Protein AF-A0AAF0I8H7-F1 (afdb_monomer)

Nearest PDB structures (foldseek):
  3bv8-assembly1_A  TM=5.547E-01  e=6.448E-01  Staphylococcus aureus subsp. aureus Mu50
  3cj8-assembly1_B  TM=4.754E-01  e=6.190E+00  Enterococcus faecalis
  1tlk-assembly1_A-2  TM=3.674E-01  e=3.516E+00  Meleagris gallopavo

Solvent-accessible surface area (backbone atoms only — not comparable to full-atom values): 5799 Å² total; per-residue (Å²): 135,85,88,80,84,83,88,84,89,73,96,84,75,49,77,78,47,56,53,17,30,32,30,38,20,62,42,91,76,64,71,87,81,54,86,50,53,74,46,76,42,87,49,100,74,35,31,43,36,36,20,60,53,81,78,52,74,69,53,32,63,72,32,47,46,42,83,73,50,77,32,77,84,81,51,69,67,57,54,55,52,52,53,51,50,56,54,52,55,64,73,76,108

Radius of gyration: 13.23 Å; Cα contacts (8 Å, |Δi|>4): 115; chains: 1; bounding box: 36×27×34 Å

Structure (mmCIF, N/CA/C/O backbone):
data_AF-A0AAF0I8H7-F1
#
_entry.id   AF-A0AAF0I8H7-F1
#
loop_
_atom_site.group_PDB
_atom_site.id
_atom_site.type_symbol
_atom_site.label_atom_id
_atom_site.label_alt_id
_atom_site.label_comp_id
_atom_site.label_asym_id
_atom_site.label_entity_id
_atom_site.label_seq_id
_atom_site.pdbx_PDB_ins_code
_atom_site.Cartn_x
_atom_site.Cartn_y
_atom_site.Cartn_z
_atom_site.occupancy
_atom_site.B_iso_or_equiv
_atom_site.auth_seq_id
_atom_site.auth_comp_id
_atom_site.auth_asym_id
_atom_site.auth_atom_id
_atom_site.pdbx_PDB_model_num
ATOM 1 N N . MET A 1 1 ? -8.708 -16.624 -5.391 1.00 29.45 1 MET A N 1
ATOM 2 C CA . MET A 1 1 ? -7.629 -15.623 -5.277 1.00 29.45 1 MET A CA 1
ATOM 3 C C . MET A 1 1 ? -7.350 -15.149 -6.696 1.00 29.45 1 MET A C 1
ATOM 5 O O . MET A 1 1 ? -6.935 -15.966 -7.506 1.00 29.45 1 MET A O 1
ATOM 9 N N . VAL A 1 2 ? -7.762 -13.932 -7.060 1.00 24.50 2 VAL A N 1
ATOM 10 C CA . VAL A 1 2 ? -7.657 -13.442 -8.447 1.00 24.50 2 VAL A CA 1
ATOM 11 C C . VAL A 1 2 ? -6.325 -12.711 -8.575 1.00 24.50 2 VAL A C 1
ATOM 13 O O . VAL A 1 2 ? -6.154 -11.658 -7.971 1.00 24.50 2 VAL A O 1
ATOM 16 N N . ASN A 1 3 ? -5.378 -13.290 -9.314 1.00 25.94 3 ASN A N 1
ATOM 17 C CA . ASN A 1 3 ? -4.148 -12.601 -9.700 1.00 25.94 3 ASN A CA 1
ATOM 18 C C . ASN A 1 3 ? -4.499 -11.586 -10.789 1.00 25.94 3 ASN A C 1
ATOM 20 O O . ASN A 1 3 ? -4.845 -11.970 -11.907 1.00 25.94 3 ASN A O 1
ATOM 24 N N . LEU A 1 4 ? -4.447 -10.302 -10.444 1.00 33.69 4 LEU A N 1
ATOM 25 C CA . LEU A 1 4 ? -4.676 -9.210 -11.377 1.00 33.69 4 LEU A CA 1
ATOM 26 C C . LEU A 1 4 ? -3.322 -8.736 -11.920 1.00 33.69 4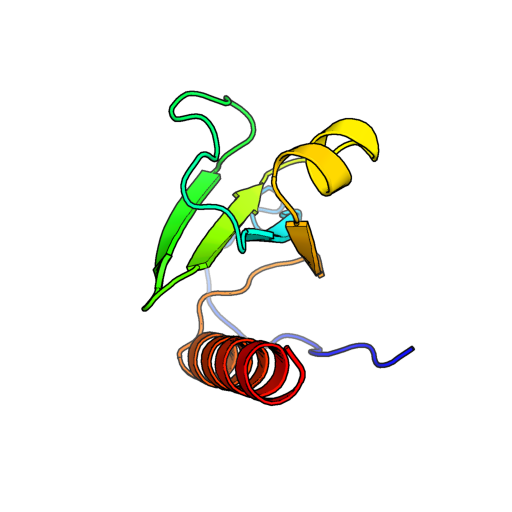 LEU A C 1
ATOM 28 O O . LEU A 1 4 ? -2.461 -8.287 -11.172 1.00 33.69 4 LEU A O 1
ATOM 32 N N . TYR A 1 5 ? -3.200 -8.834 -13.243 1.00 39.09 5 TYR A N 1
ATOM 33 C CA . TYR A 1 5 ? -2.177 -8.263 -14.123 1.00 39.09 5 TYR A CA 1
ATOM 34 C C . TYR A 1 5 ? -0.845 -9.008 -14.345 1.00 39.09 5 TYR A C 1
ATOM 36 O O . TYR A 1 5 ? 0.052 -9.046 -13.511 1.00 39.09 5 TYR A O 1
ATOM 44 N N . ASN A 1 6 ? -0.698 -9.494 -15.587 1.00 36.50 6 ASN A N 1
ATOM 45 C CA . ASN A 1 6 ? 0.559 -9.859 -16.242 1.00 36.50 6 ASN A CA 1
ATOM 46 C C . ASN A 1 6 ? 0.986 -8.679 -17.136 1.00 36.50 6 ASN A C 1
ATOM 48 O O . ASN A 1 6 ? 0.213 -8.223 -17.981 1.00 36.50 6 ASN A O 1
ATOM 52 N N . GLY A 1 7 ? 2.188 -8.152 -16.898 1.00 49.22 7 GLY A N 1
ATOM 53 C CA . GLY A 1 7 ? 2.630 -6.837 -17.364 1.00 49.22 7 GLY A CA 1
ATOM 54 C C . GLY A 1 7 ? 2.830 -6.661 -18.873 1.00 49.22 7 GLY A C 1
ATOM 55 O O . GLY A 1 7 ? 3.081 -7.615 -19.607 1.00 49.22 7 GLY A O 1
ATOM 56 N N . LYS A 1 8 ? 2.803 -5.391 -19.307 1.00 36.97 8 LYS A N 1
ATOM 57 C CA . LYS A 1 8 ? 3.403 -4.917 -20.563 1.00 36.97 8 LYS A CA 1
ATOM 58 C C . LYS A 1 8 ? 3.844 -3.436 -20.483 1.00 36.97 8 LYS A C 1
ATOM 60 O O . LYS A 1 8 ? 3.004 -2.567 -20.289 1.00 36.97 8 LYS A O 1
ATOM 65 N N . HIS A 1 9 ? 5.149 -3.239 -20.734 1.00 47.12 9 HIS A N 1
ATOM 66 C CA . HIS A 1 9 ? 5.910 -2.055 -21.203 1.00 47.12 9 HIS A CA 1
ATOM 67 C C . HIS A 1 9 ? 6.073 -0.805 -20.301 1.00 47.12 9 HIS A C 1
ATOM 69 O O . HIS A 1 9 ? 5.094 -0.166 -19.946 1.00 47.12 9 HIS A O 1
ATOM 75 N N . ASP A 1 10 ? 7.323 -0.395 -20.006 1.00 42.94 10 ASP A N 1
ATOM 76 C CA . ASP A 1 10 ? 8.111 0.531 -20.848 1.00 42.94 10 ASP A CA 1
ATOM 77 C C . ASP A 1 10 ? 9.626 0.510 -20.517 1.00 42.94 10 ASP A C 1
ATOM 79 O O . ASP A 1 10 ? 10.050 0.058 -19.453 1.00 42.94 10 ASP A O 1
ATOM 83 N N . LYS A 1 11 ? 10.463 0.917 -21.480 1.00 42.50 11 LYS A N 1
ATOM 84 C CA . LYS A 1 11 ? 11.937 0.842 -21.430 1.00 42.50 11 LYS A CA 1
ATOM 85 C C . LYS A 1 11 ? 12.512 1.705 -20.293 1.00 42.50 11 LYS A C 1
ATOM 87 O O . LYS A 1 11 ? 12.325 2.915 -20.302 1.00 42.50 11 LYS A O 1
ATOM 92 N N . GLY A 1 12 ? 13.282 1.095 -19.383 1.00 45.88 12 GLY A N 1
ATOM 93 C CA . GLY A 1 12 ? 14.083 1.808 -18.371 1.00 45.88 12 GLY A CA 1
ATOM 94 C C . GLY A 1 12 ? 13.747 1.527 -16.902 1.00 45.88 12 GLY A C 1
ATOM 95 O O . GLY A 1 12 ? 14.285 2.203 -16.035 1.00 45.88 12 GLY A O 1
ATOM 96 N N . ILE A 1 13 ? 12.896 0.542 -16.609 1.00 51.28 13 ILE A N 1
ATOM 97 C CA . ILE A 1 13 ? 12.538 0.163 -15.234 1.00 51.28 13 ILE A CA 1
ATOM 98 C C . ILE A 1 13 ? 13.696 -0.602 -14.584 1.00 51.28 13 ILE A C 1
ATOM 100 O O . ILE A 1 13 ? 14.169 -1.615 -15.105 1.00 51.28 13 ILE A O 1
ATOM 104 N 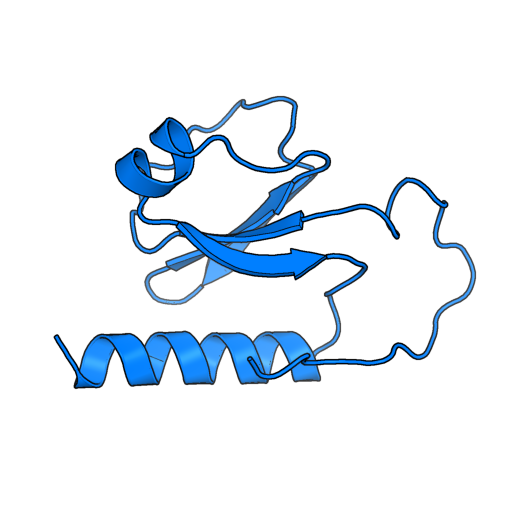N . THR A 1 14 ? 14.147 -0.136 -13.424 1.00 53.69 14 THR A N 1
ATOM 105 C CA . THR A 1 14 ? 15.142 -0.856 -12.623 1.00 53.69 14 THR A CA 1
ATOM 106 C C . THR A 1 14 ? 14.485 -2.059 -11.933 1.00 53.69 14 THR A C 1
ATOM 108 O O . THR A 1 14 ? 13.321 -2.003 -11.541 1.00 53.69 14 THR A O 1
ATOM 111 N N . ALA A 1 15 ? 15.218 -3.154 -11.693 1.00 55.75 15 ALA A N 1
ATOM 112 C CA . ALA A 1 15 ? 14.702 -4.304 -10.922 1.00 55.75 15 ALA A CA 1
ATOM 113 C C . ALA A 1 15 ? 14.124 -3.898 -9.542 1.00 55.75 15 ALA A C 1
ATOM 115 O O . ALA A 1 15 ? 13.244 -4.556 -8.990 1.00 55.75 15 A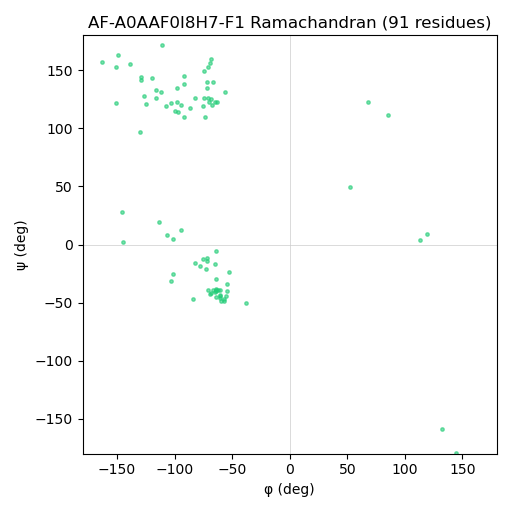LA A O 1
ATOM 116 N N . LYS A 1 16 ? 14.586 -2.753 -9.024 1.00 52.53 16 LYS A N 1
ATOM 117 C CA . LYS A 1 16 ? 14.165 -2.100 -7.782 1.00 52.53 16 LYS A CA 1
ATOM 118 C C . LYS A 1 16 ? 12.768 -1.456 -7.833 1.00 52.53 16 LYS A C 1
ATOM 120 O O . LYS A 1 16 ? 12.269 -1.038 -6.791 1.00 52.53 16 LYS A O 1
ATOM 125 N N . GLU A 1 17 ? 12.191 -1.280 -9.016 1.00 56.31 17 GLU A N 1
ATOM 126 C CA . GLU A 1 17 ? 10.835 -0.754 -9.251 1.00 56.31 17 GLU A CA 1
ATOM 127 C C . GLU A 1 17 ? 9.867 -1.883 -9.610 1.00 56.31 17 GLU A C 1
ATOM 129 O O . GLU A 1 17 ? 8.718 -1.871 -9.185 1.00 56.31 17 GLU A O 1
ATOM 134 N N . ALA A 1 18 ? 10.363 -2.934 -10.272 1.00 60.59 18 ALA A N 1
ATOM 135 C CA . ALA A 1 18 ? 9.628 -4.184 -10.480 1.00 60.59 18 ALA A CA 1
ATOM 136 C C . ALA A 1 18 ? 9.313 -4.949 -9.1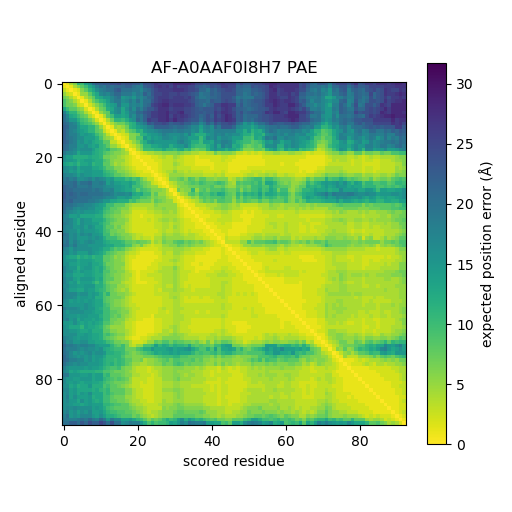80 1.00 60.59 18 ALA A C 1
ATOM 138 O O . ALA A 1 18 ? 8.607 -5.951 -9.229 1.00 60.59 18 ALA A O 1
ATOM 139 N N . SER A 1 19 ? 9.830 -4.469 -8.043 1.00 70.81 19 SER A N 1
ATOM 140 C CA . SER A 1 19 ? 9.767 -5.137 -6.746 1.00 70.81 19 SER A CA 1
ATOM 141 C C . SER A 1 19 ? 8.922 -4.411 -5.691 1.00 70.81 19 SER A C 1
ATOM 143 O O . SER A 1 19 ? 9.113 -4.627 -4.494 1.00 70.81 19 SER A O 1
ATOM 145 N N . ASN A 1 20 ? 8.035 -3.505 -6.107 1.00 85.00 20 ASN A N 1
ATOM 146 C CA . ASN A 1 20 ? 7.269 -2.682 -5.175 1.00 85.00 20 ASN A CA 1
ATOM 147 C C . ASN A 1 20 ? 5.923 -3.322 -4.810 1.00 85.00 20 ASN A C 1
ATOM 149 O O . ASN A 1 20 ? 5.263 -3.951 -5.633 1.00 85.00 20 ASN A O 1
ATOM 153 N N . HIS A 1 21 ? 5.505 -3.115 -3.569 1.00 90.06 21 HIS A N 1
ATOM 154 C CA . HIS A 1 21 ? 4.220 -3.526 -3.027 1.00 90.06 21 HIS A CA 1
ATOM 155 C C . HIS A 1 21 ? 3.259 -2.345 -3.058 1.00 90.06 21 HIS A C 1
ATOM 157 O O . HIS A 1 21 ? 3.615 -1.233 -2.659 1.00 90.06 21 HIS A O 1
ATOM 163 N N . TRP A 1 22 ? 2.035 -2.595 -3.503 1.00 89.81 22 TRP A N 1
ATOM 164 C CA . TRP A 1 22 ? 1.016 -1.567 -3.632 1.00 89.81 22 TRP A CA 1
ATOM 165 C C . TRP A 1 22 ? -0.101 -1.786 -2.634 1.00 89.81 22 TRP A C 1
ATOM 167 O O . TRP A 1 22 ? -0.658 -2.879 -2.521 1.00 89.81 22 TRP A O 1
ATOM 177 N N . TYR A 1 23 ? -0.446 -0.712 -1.937 1.00 90.44 23 TYR A N 1
ATOM 178 C CA . TYR A 1 23 ? -1.494 -0.705 -0.933 1.00 90.44 23 TYR A CA 1
ATOM 179 C C . TYR A 1 23 ? -2.467 0.432 -1.186 1.00 90.44 23 TYR A C 1
ATOM 181 O O . TYR A 1 23 ? -2.086 1.535 -1.578 1.00 90.44 23 TYR A O 1
ATOM 189 N N . LEU A 1 24 ? -3.735 0.171 -0.899 1.00 90.44 24 LEU A N 1
ATOM 190 C CA . LEU A 1 24 ? -4.740 1.202 -0.728 1.00 90.44 24 LEU A CA 1
ATOM 191 C C . LEU A 1 24 ? -4.940 1.443 0.770 1.00 90.44 24 LEU A C 1
ATOM 193 O O . LEU A 1 24 ? -5.416 0.563 1.481 1.00 90.44 24 LEU A O 1
ATOM 197 N N . SER A 1 25 ? -4.594 2.636 1.240 1.00 89.62 25 SER A N 1
ATOM 198 C CA . SER A 1 25 ? -4.915 3.107 2.587 1.00 89.62 25 SER A CA 1
ATOM 199 C C . SER A 1 25 ? -6.297 3.734 2.583 1.00 89.62 25 SER A C 1
ATOM 201 O O . SER A 1 25 ? -6.517 4.744 1.906 1.00 89.62 25 SER A O 1
ATOM 203 N N . LEU A 1 26 ? -7.220 3.150 3.344 1.00 83.44 26 LEU A N 1
ATOM 204 C CA . LEU A 1 26 ? -8.537 3.745 3.583 1.00 83.44 26 LEU A CA 1
ATOM 205 C C . LEU A 1 26 ? -8.505 4.799 4.694 1.00 83.44 26 LEU A C 1
ATOM 207 O O . LEU A 1 26 ? -9.420 5.612 4.795 1.00 83.44 26 LEU A O 1
ATOM 211 N N . ASP A 1 27 ? -7.441 4.807 5.497 1.00 78.25 27 ASP A N 1
ATOM 212 C CA . ASP A 1 27 ? -7.193 5.840 6.489 1.00 78.25 27 ASP A CA 1
ATOM 213 C C . ASP A 1 27 ? -6.327 6.971 5.898 1.00 78.25 27 ASP A C 1
ATOM 215 O O . ASP A 1 27 ? -5.354 6.744 5.169 1.00 78.25 27 ASP A O 1
ATOM 219 N N . SER A 1 28 ? -6.687 8.212 6.223 1.00 66.56 28 SER A N 1
ATOM 220 C CA . SER A 1 28 ? -5.958 9.436 5.872 1.00 66.56 28 SER A CA 1
ATOM 221 C C . SER A 1 28 ? -4.647 9.631 6.650 1.00 66.56 28 SER A C 1
ATOM 223 O O . SER A 1 28 ? -3.846 10.497 6.291 1.00 66.56 28 SER A O 1
ATOM 225 N N . THR A 1 29 ? -4.410 8.837 7.698 1.00 68.25 29 THR A N 1
ATOM 226 C CA . THR A 1 29 ? -3.345 9.056 8.691 1.00 68.25 29 THR A CA 1
ATOM 227 C C . THR A 1 29 ? -2.031 8.320 8.419 1.00 68.25 29 THR A C 1
ATOM 229 O O . THR A 1 29 ? -1.151 8.303 9.281 1.00 68.25 29 THR A O 1
ATOM 232 N N . TYR A 1 30 ? -1.843 7.750 7.224 1.00 70.31 30 TYR A N 1
ATOM 233 C CA . TYR A 1 30 ? -0.578 7.092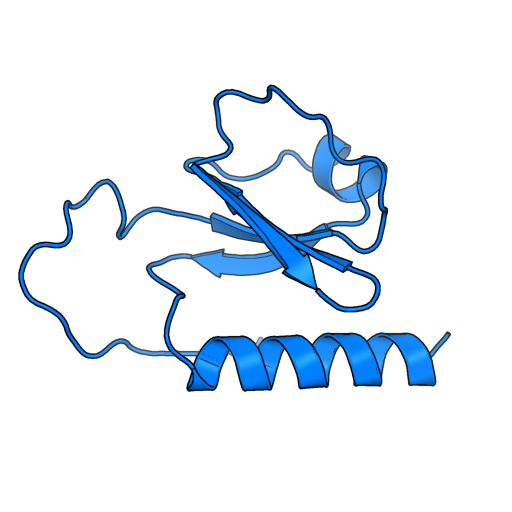 6.890 1.00 70.31 30 TYR A CA 1
ATOM 234 C C . TYR A 1 30 ? 0.622 8.050 7.068 1.00 70.31 30 TYR A C 1
ATOM 236 O O . TYR A 1 30 ? 0.549 9.191 6.590 1.00 70.31 30 TYR A O 1
ATOM 244 N N . PRO A 1 31 ? 1.703 7.638 7.762 1.00 62.22 31 PRO A N 1
ATOM 245 C CA . PRO A 1 31 ? 2.751 8.541 8.202 1.00 62.22 31 PRO A CA 1
ATOM 246 C C . PRO A 1 31 ? 3.552 9.080 7.023 1.00 62.22 31 PRO A C 1
ATOM 248 O O . PRO A 1 31 ? 4.162 8.343 6.249 1.00 62.22 31 PRO A O 1
ATOM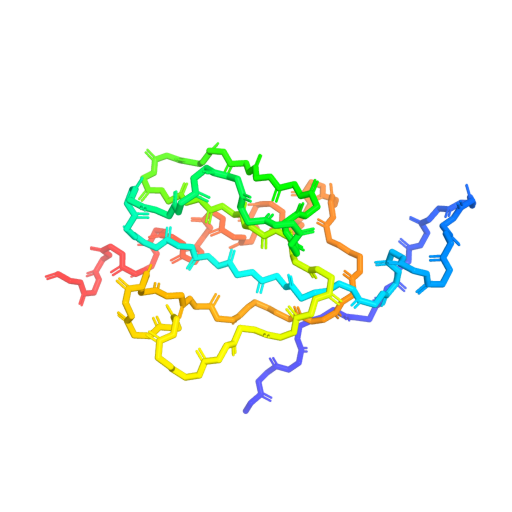 251 N N . ASN A 1 32 ? 3.612 10.406 6.947 1.00 63.00 32 ASN A N 1
ATOM 252 C CA . ASN A 1 32 ? 4.614 11.090 6.148 1.00 63.00 32 ASN A CA 1
ATOM 253 C C . ASN A 1 32 ? 5.998 10.795 6.756 1.00 63.00 32 ASN A C 1
ATOM 255 O O . ASN A 1 32 ? 6.225 11.090 7.928 1.00 63.00 32 ASN A O 1
ATOM 259 N N . GLY A 1 33 ? 6.917 10.227 5.969 1.00 69.56 33 GLY A N 1
ATOM 260 C CA . GLY A 1 33 ? 8.319 10.030 6.367 1.00 69.56 33 GLY A CA 1
ATOM 261 C C . GLY A 1 33 ? 8.782 8.581 6.551 1.00 69.56 33 GLY A C 1
ATOM 262 O O . GLY A 1 33 ? 9.936 8.372 6.927 1.00 69.56 33 GLY A O 1
ATOM 263 N N . ASP A 1 34 ? 7.944 7.578 6.269 1.00 84.00 34 ASP A N 1
ATOM 264 C CA . ASP A 1 34 ? 8.416 6.192 6.182 1.00 84.00 34 ASP A CA 1
ATOM 265 C C . ASP A 1 34 ? 9.338 6.023 4.962 1.00 84.00 34 ASP A C 1
ATOM 267 O O . ASP A 1 34 ? 8.938 6.244 3.819 1.00 84.00 34 ASP A O 1
ATOM 271 N N . LYS A 1 35 ? 10.592 5.627 5.210 1.00 84.62 35 LYS A N 1
ATOM 272 C CA . LYS A 1 35 ? 11.636 5.478 4.182 1.00 84.62 35 LYS A CA 1
ATOM 273 C C . LYS A 1 35 ? 11.331 4.378 3.164 1.00 84.62 35 LYS A C 1
ATOM 275 O O . LYS A 1 35 ? 11.960 4.349 2.108 1.00 84.62 35 LYS A O 1
ATOM 280 N N . ARG A 1 36 ? 10.401 3.475 3.484 1.00 87.88 36 ARG A N 1
ATOM 281 C CA . ARG A 1 36 ? 9.961 2.409 2.579 1.00 87.88 36 ARG A CA 1
ATOM 282 C C . ARG A 1 36 ? 8.992 2.909 1.512 1.00 87.88 36 ARG A C 1
ATOM 284 O O . ARG A 1 36 ? 8.817 2.266 0.479 1.00 87.88 36 ARG A O 1
ATOM 291 N N . VAL A 1 37 ? 8.380 4.069 1.730 1.00 86.62 37 VAL A N 1
ATOM 292 C CA . VAL A 1 37 ? 7.433 4.668 0.792 1.00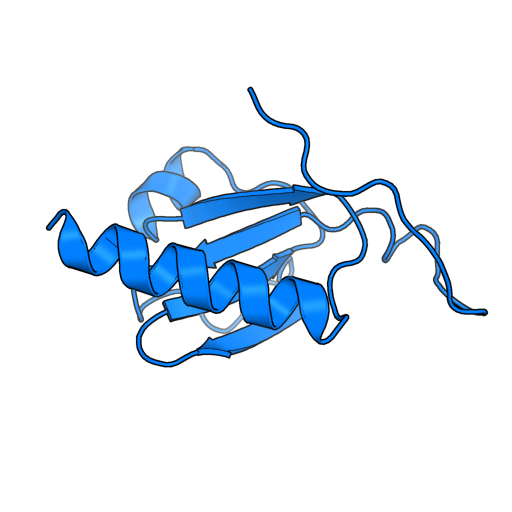 86.62 37 VAL A CA 1
ATOM 293 C C . VAL A 1 37 ? 8.194 5.259 -0.380 1.00 86.62 37 VAL A C 1
ATOM 295 O O . VAL A 1 37 ? 9.001 6.175 -0.228 1.00 86.62 37 VAL A O 1
ATOM 298 N N . ARG A 1 38 ? 7.910 4.742 -1.572 1.00 83.81 38 ARG A N 1
ATOM 299 C CA . ARG A 1 38 ? 8.425 5.277 -2.834 1.00 83.81 38 ARG A CA 1
ATOM 300 C C . ARG A 1 38 ? 7.567 6.422 -3.327 1.00 83.81 38 ARG A C 1
ATOM 302 O O . ARG A 1 38 ? 8.093 7.466 -3.701 1.00 83.81 38 ARG A O 1
ATOM 309 N N . SER A 1 39 ? 6.255 6.230 -3.307 1.00 84.12 39 SER A N 1
ATOM 310 C CA . SER A 1 39 ? 5.307 7.235 -3.754 1.00 84.12 39 SER A CA 1
ATOM 311 C C . SER A 1 39 ? 3.982 7.100 -3.013 1.00 84.12 39 SER A C 1
ATOM 313 O O . SER A 1 39 ? 3.598 6.028 -2.538 1.00 84.12 39 SER A O 1
ATOM 315 N N . THR A 1 40 ? 3.280 8.224 -2.895 1.00 85.06 40 THR A N 1
ATOM 316 C CA . THR A 1 40 ? 1.883 8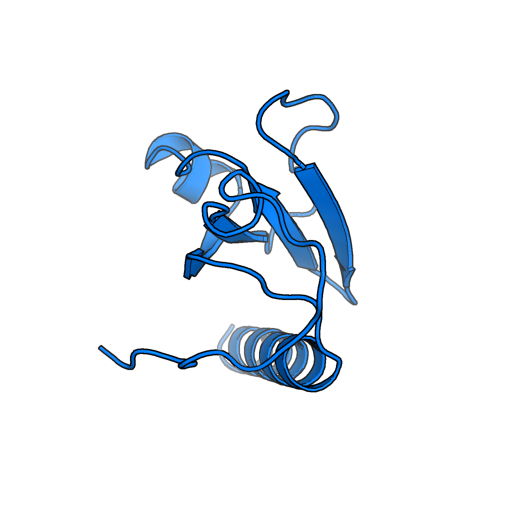.235 -2.471 1.00 85.06 40 THR A CA 1
ATOM 317 C C . THR A 1 40 ? 1.078 9.053 -3.456 1.00 85.06 40 THR A C 1
ATOM 319 O O . THR A 1 40 ? 1.527 10.093 -3.943 1.00 85.06 40 THR A O 1
ATOM 322 N N . ARG A 1 41 ? -0.134 8.593 -3.742 1.00 86.44 41 ARG A N 1
ATOM 323 C CA . ARG A 1 41 ? -1.099 9.332 -4.540 1.00 86.44 41 ARG A CA 1
ATOM 324 C C . ARG A 1 41 ? -2.382 9.481 -3.755 1.00 86.44 41 ARG A C 1
ATOM 326 O O . ARG A 1 41 ? -3.014 8.494 -3.379 1.00 86.44 41 ARG A O 1
ATOM 333 N N . LEU A 1 42 ? -2.777 10.731 -3.535 1.00 85.06 42 LEU A N 1
ATOM 334 C CA . LEU A 1 42 ? -4.094 11.026 -3.001 1.00 85.06 42 LEU A CA 1
ATOM 335 C C . LEU A 1 42 ? -5.141 10.709 -4.069 1.00 85.06 42 LEU A C 1
ATOM 337 O O . LEU A 1 42 ? -5.101 11.232 -5.183 1.00 85.06 42 LEU A O 1
ATOM 341 N N . MET A 1 43 ? -6.066 9.834 -3.707 1.00 83.81 43 MET A N 1
ATOM 342 C CA . MET A 1 43 ? -7.284 9.541 -4.450 1.00 83.81 43 MET A CA 1
ATOM 343 C C . MET A 1 43 ? -8.465 10.066 -3.632 1.00 83.81 43 MET A C 1
ATOM 345 O O . MET A 1 43 ? -8.291 10.490 -2.489 1.00 83.81 43 MET A O 1
ATOM 349 N N . ARG A 1 44 ? -9.675 10.059 -4.202 1.00 80.00 44 ARG A N 1
ATOM 350 C CA . ARG A 1 44 ? -10.864 10.728 -3.631 1.00 80.00 44 ARG A CA 1
ATOM 351 C C . ARG A 1 44 ? -10.994 10.661 -2.104 1.00 80.00 44 ARG A C 1
ATOM 353 O O . ARG A 1 44 ? -11.233 11.680 -1.472 1.00 80.00 44 ARG A O 1
ATOM 360 N N . SER A 1 45 ? -10.881 9.474 -1.518 1.00 79.44 45 SER A N 1
ATOM 361 C CA . SER A 1 45 ? -10.940 9.280 -0.060 1.00 79.44 45 SER A CA 1
ATOM 362 C C . SER A 1 45 ? -10.021 8.157 0.407 1.00 79.44 45 SER A C 1
ATOM 364 O O . SER A 1 45 ? -10.342 7.440 1.348 1.00 79.44 45 SER A O 1
ATOM 366 N N . ALA A 1 46 ? -8.951 7.926 -0.337 1.00 86.31 46 ALA A N 1
ATOM 367 C CA . ALA A 1 46 ? -7.992 6.875 -0.064 1.00 86.31 46 ALA A CA 1
ATOM 368 C C . ALA A 1 46 ? -6.622 7.339 -0.548 1.00 86.31 46 ALA A C 1
ATOM 370 O O . ALA A 1 46 ? -6.515 8.275 -1.348 1.00 86.31 46 ALA A O 1
ATOM 371 N N . ARG A 1 47 ? -5.568 6.683 -0.080 1.00 88.12 47 ARG A N 1
ATOM 372 C CA . ARG A 1 47 ? -4.220 6.886 -0.608 1.00 88.12 47 ARG A CA 1
ATOM 373 C C . ARG A 1 47 ? -3.729 5.601 -1.236 1.00 88.12 47 ARG A C 1
ATOM 375 O O . ARG A 1 47 ? -3.717 4.565 -0.583 1.00 88.12 47 ARG A O 1
ATOM 382 N N . LEU A 1 48 ? -3.316 5.693 -2.490 1.00 89.12 48 LEU A N 1
ATOM 383 C CA . LEU A 1 48 ? -2.552 4.644 -3.138 1.00 89.12 48 LEU A CA 1
ATOM 384 C C . LEU A 1 48 ? -1.090 4.824 -2.739 1.00 89.12 48 LEU A C 1
ATOM 386 O O . LEU A 1 48 ? -0.548 5.924 -2.865 1.00 89.12 48 LEU A O 1
ATOM 390 N N . ILE A 1 49 ? -0.485 3.772 -2.212 1.00 88.69 49 ILE A N 1
ATOM 391 C CA . ILE A 1 49 ? 0.846 3.809 -1.621 1.00 88.69 49 ILE A CA 1
ATOM 392 C C . ILE A 1 49 ? 1.686 2.738 -2.292 1.00 88.69 49 ILE A C 1
ATOM 394 O O . ILE A 1 49 ? 1.301 1.571 -2.340 1.00 88.69 49 ILE A O 1
ATOM 398 N N . GLU A 1 50 ? 2.842 3.159 -2.780 1.00 88.81 50 GLU A N 1
ATOM 399 C CA . GLU A 1 50 ? 3.873 2.292 -3.321 1.00 88.81 50 GLU A CA 1
ATOM 400 C C . GLU A 1 50 ? 4.990 2.158 -2.286 1.00 88.81 50 GLU A C 1
ATOM 402 O O . GLU A 1 50 ? 5.597 3.155 -1.878 1.00 88.81 50 GLU A O 1
ATOM 407 N N . MET A 1 51 ? 5.273 0.929 -1.865 1.00 88.88 51 MET A N 1
ATOM 408 C CA . MET A 1 51 ? 6.316 0.616 -0.891 1.00 88.88 51 MET A CA 1
ATOM 409 C C . MET A 1 51 ? 7.362 -0.314 -1.499 1.00 88.88 51 MET A C 1
ATOM 411 O O . MET A 1 51 ? 7.038 -1.216 -2.265 1.00 88.88 51 MET A O 1
ATOM 415 N N . ASN A 1 52 ? 8.631 -0.127 -1.149 1.00 88.19 52 ASN A N 1
ATOM 416 C CA . ASN A 1 52 ? 9.719 -1.012 -1.586 1.00 88.19 52 ASN A CA 1
ATOM 417 C C . ASN A 1 52 ? 9.750 -2.364 -0.845 1.00 88.19 52 ASN A C 1
ATOM 419 O O . ASN A 1 52 ? 10.481 -3.260 -1.254 1.00 88.19 52 ASN A O 1
ATOM 423 N N . GLU A 1 53 ? 8.999 -2.491 0.245 1.00 88.44 53 GLU A N 1
ATOM 424 C CA . GLU A 1 53 ? 8.952 -3.645 1.142 1.00 88.44 53 GLU A CA 1
ATOM 425 C C . GLU A 1 53 ? 7.500 -3.916 1.547 1.00 88.44 53 GLU A C 1
ATOM 427 O O . GLU A 1 53 ? 6.654 -3.016 1.510 1.00 88.44 53 GLU A O 1
ATOM 432 N N . GLU A 1 54 ? 7.206 -5.160 1.920 1.00 90.25 54 GLU A N 1
ATOM 433 C CA . GLU A 1 54 ? 5.874 -5.542 2.378 1.00 90.25 54 GLU A CA 1
ATOM 434 C C . GLU A 1 54 ? 5.546 -4.862 3.718 1.00 90.25 54 GLU A C 1
ATOM 436 O O . GLU A 1 54 ? 6.401 -4.732 4.600 1.00 90.25 54 GLU A O 1
ATOM 441 N N . ALA A 1 55 ? 4.302 -4.411 3.877 1.00 90.25 55 ALA A N 1
ATOM 442 C CA . ALA A 1 55 ? 3.830 -3.868 5.139 1.00 90.25 55 ALA A CA 1
ATOM 443 C C . ALA A 1 55 ? 3.668 -5.003 6.156 1.00 90.25 55 ALA A C 1
ATOM 445 O O . ALA A 1 55 ? 3.161 -6.079 5.845 1.00 90.25 55 ALA A O 1
ATOM 446 N N . THR A 1 56 ? 4.050 -4.759 7.405 1.00 91.44 56 THR A N 1
ATOM 447 C CA . THR A 1 56 ? 3.832 -5.741 8.471 1.00 91.44 56 THR A CA 1
ATOM 448 C C . THR A 1 56 ? 2.336 -5.868 8.796 1.00 91.44 56 THR A C 1
ATOM 450 O O . THR A 1 56 ? 1.587 -4.899 8.636 1.00 91.44 56 THR A O 1
ATOM 453 N N . PRO A 1 57 ? 1.871 -6.998 9.364 1.00 91.69 57 PRO A N 1
ATOM 454 C CA . PRO A 1 57 ? 0.468 -7.150 9.764 1.00 91.69 57 PRO A CA 1
ATOM 455 C C . PRO A 1 57 ? -0.042 -6.039 10.699 1.00 91.69 57 PRO A C 1
ATOM 457 O O . PRO A 1 57 ? -1.193 -5.621 10.604 1.00 91.69 57 PRO A O 1
ATOM 460 N N . LYS A 1 58 ? 0.829 -5.511 11.573 1.00 90.25 58 LYS A N 1
ATOM 461 C CA . LYS A 1 58 ? 0.504 -4.385 12.465 1.00 90.25 58 LYS A CA 1
ATOM 462 C C . LYS A 1 58 ? 0.256 -3.088 11.697 1.00 90.25 58 LYS A C 1
ATOM 464 O O . LYS A 1 58 ? -0.622 -2.317 12.065 1.00 90.25 58 LYS A O 1
ATOM 469 N N . GLU A 1 59 ? 1.038 -2.831 10.655 1.00 88.06 59 GLU A N 1
ATOM 470 C CA . GLU A 1 59 ? 0.871 -1.654 9.797 1.00 88.06 59 GLU A CA 1
ATOM 471 C C . GLU A 1 59 ? -0.382 -1.777 8.940 1.00 88.06 59 GLU A C 1
ATOM 473 O O . GLU A 1 59 ? -1.118 -0.801 8.805 1.00 88.06 59 GLU A O 1
ATOM 478 N N . ILE A 1 60 ? -0.657 -2.985 8.437 1.00 89.62 60 ILE A N 1
ATOM 479 C CA . ILE A 1 60 ? -1.872 -3.274 7.677 1.00 89.62 60 ILE A CA 1
ATOM 480 C C . ILE A 1 60 ? -3.115 -2.941 8.501 1.00 89.62 60 ILE A C 1
ATOM 482 O O . ILE A 1 60 ? -3.992 -2.222 8.019 1.00 89.62 60 ILE A O 1
ATOM 486 N N . ASP A 1 61 ? -3.177 -3.399 9.753 1.00 88.81 61 ASP A N 1
ATOM 487 C CA . ASP A 1 61 ? -4.316 -3.097 10.618 1.00 88.81 61 ASP A CA 1
ATOM 488 C C . ASP A 1 61 ? -4.367 -1.618 11.032 1.00 88.81 61 ASP A C 1
ATOM 490 O O . ASP A 1 61 ? -5.436 -1.003 10.990 1.00 88.81 61 ASP A O 1
ATOM 494 N N . ARG A 1 62 ? -3.217 -1.022 11.377 1.00 86.12 62 ARG A N 1
ATOM 495 C CA . ARG A 1 62 ? -3.136 0.379 11.815 1.00 86.12 62 ARG A CA 1
ATOM 496 C C . ARG A 1 62 ? -3.619 1.354 10.745 1.00 86.12 62 ARG A C 1
ATOM 498 O O . ARG A 1 62 ? -4.340 2.285 11.076 1.00 86.12 62 ARG A O 1
ATOM 505 N N . TYR A 1 63 ? -3.211 1.156 9.493 1.00 86.62 63 TYR A N 1
ATOM 506 C CA . TYR A 1 63 ? -3.512 2.076 8.389 1.00 86.62 63 TYR A CA 1
ATOM 507 C C . TYR A 1 63 ? -4.647 1.596 7.486 1.00 86.62 63 TYR A C 1
ATOM 509 O O . TYR A 1 63 ? -4.948 2.227 6.473 1.00 86.62 63 TYR A O 1
ATOM 517 N N . LYS A 1 64 ? -5.282 0.474 7.847 1.00 88.81 64 LYS A N 1
ATOM 518 C CA . LYS A 1 64 ? -6.352 -0.157 7.066 1.00 88.81 64 LYS A CA 1
ATOM 519 C C . LYS A 1 64 ? -5.924 -0.369 5.615 1.00 88.81 64 LYS A C 1
ATOM 521 O O . LYS A 1 64 ? -6.625 0.021 4.680 1.00 88.81 64 LYS A O 1
ATOM 526 N N . PHE A 1 65 ? -4.739 -0.954 5.448 1.00 90.00 65 PHE A N 1
ATOM 527 C CA . PHE A 1 65 ? -4.202 -1.257 4.132 1.00 90.00 65 PHE A CA 1
ATOM 528 C C . PHE A 1 65 ? -4.953 -2.405 3.480 1.00 90.00 65 PHE A C 1
ATOM 530 O O . PHE A 1 65 ? -5.159 -3.463 4.069 1.00 90.00 65 PHE A O 1
ATOM 537 N N . ILE A 1 66 ? -5.276 -2.206 2.211 1.00 90.06 66 ILE A N 1
ATOM 538 C CA . ILE A 1 66 ? -5.707 -3.262 1.310 1.00 90.06 66 ILE A CA 1
ATOM 539 C C . ILE A 1 66 ? -4.563 -3.510 0.345 1.00 90.06 66 ILE A C 1
ATOM 541 O O . ILE A 1 66 ? -4.156 -2.604 -0.382 1.00 90.06 66 ILE A O 1
ATOM 545 N N . TYR A 1 67 ? -4.038 -4.729 0.351 1.00 90.19 67 TYR A N 1
ATOM 546 C CA . TYR A 1 67 ? -2.985 -5.122 -0.572 1.00 90.19 67 TYR A CA 1
ATOM 547 C C . TYR A 1 67 ? -3.539 -5.248 -1.995 1.00 90.19 67 TYR A C 1
ATOM 549 O O . TYR A 1 67 ? -4.524 -5.951 -2.220 1.00 90.19 67 TYR A O 1
ATOM 557 N N . LEU A 1 68 ? -2.917 -4.543 -2.940 1.00 87.75 68 LEU A N 1
ATOM 558 C CA . LEU A 1 68 ? -3.323 -4.504 -4.347 1.00 87.75 68 LEU A CA 1
ATOM 559 C C . LEU A 1 68 ? -2.448 -5.389 -5.236 1.00 87.75 68 LEU A C 1
ATOM 561 O O . LEU A 1 68 ? -2.915 -5.845 -6.276 1.00 87.75 68 LEU A O 1
ATOM 565 N N . GLY A 1 69 ? -1.201 -5.645 -4.834 1.00 85.31 69 GLY A N 1
ATOM 566 C CA . GLY A 1 69 ? -0.290 -6.517 -5.568 1.00 85.31 69 GLY A CA 1
ATOM 567 C C . GLY A 1 69 ? 1.169 -6.074 -5.524 1.00 85.31 69 GLY A C 1
ATOM 568 O O . GLY A 1 69 ? 1.523 -5.060 -4.917 1.00 85.31 69 GLY A O 1
ATOM 569 N N . TYR A 1 70 ? 2.005 -6.861 -6.199 1.00 84.12 70 TYR A N 1
ATOM 570 C CA . TYR A 1 70 ? 3.448 -6.672 -6.318 1.00 84.12 70 TYR A CA 1
ATOM 571 C C . TYR A 1 70 ? 3.837 -6.400 -7.772 1.00 84.12 70 TYR A C 1
ATOM 573 O O . TYR A 1 70 ? 3.381 -7.109 -8.670 1.00 84.12 70 TYR A O 1
ATOM 581 N N . GLY A 1 71 ? 4.666 -5.386 -8.006 1.00 78.12 71 GLY A N 1
ATOM 582 C CA . GLY A 1 71 ? 5.151 -5.017 -9.332 1.00 78.12 71 GLY A CA 1
ATOM 583 C C . GLY A 1 71 ? 5.041 -3.525 -9.637 1.00 78.12 71 GLY A C 1
ATOM 584 O O . GLY A 1 71 ? 4.975 -2.677 -8.746 1.00 78.12 71 GLY A O 1
ATOM 585 N N . VAL A 1 72 ? 5.037 -3.203 -10.931 1.00 66.88 72 VAL A N 1
ATOM 586 C CA . VAL A 1 72 ? 4.953 -1.824 -11.427 1.00 66.88 72 VAL A CA 1
ATOM 587 C C . VAL A 1 72 ? 3.514 -1.499 -11.782 1.00 66.88 72 VAL A C 1
ATOM 589 O O . VAL A 1 72 ? 2.973 -2.039 -12.748 1.00 66.88 72 VAL A O 1
ATOM 592 N N . PHE A 1 73 ? 2.914 -0.571 -11.046 1.00 67.19 73 PHE A N 1
ATOM 593 C CA . PHE A 1 73 ? 1.533 -0.173 -11.272 1.00 67.19 73 PHE A CA 1
ATOM 594 C C . PHE A 1 73 ? 1.411 1.349 -11.369 1.00 67.19 73 PHE A C 1
ATOM 596 O O . PHE A 1 73 ? 1.328 2.062 -10.383 1.00 67.19 73 PHE A O 1
ATOM 603 N N . GLY A 1 74 ? 1.397 1.878 -12.590 1.00 62.44 74 GLY A N 1
ATOM 604 C CA . GLY A 1 74 ? 1.234 3.320 -12.826 1.00 62.44 74 GLY A CA 1
ATOM 605 C C . GLY A 1 74 ? 0.434 3.657 -14.080 1.00 62.44 74 GLY A C 1
ATOM 606 O O . GLY A 1 74 ? 0.267 4.830 -14.412 1.00 62.44 74 GLY A O 1
ATOM 607 N N . SER A 1 75 ? -0.062 2.642 -14.791 1.00 71.69 75 SER A N 1
ATOM 608 C CA . SER A 1 75 ? -0.841 2.848 -16.006 1.00 71.69 75 SER A CA 1
ATOM 609 C C . SER A 1 75 ? -2.219 3.424 -15.674 1.00 71.69 75 SER A C 1
ATOM 611 O O . SER A 1 75 ? -2.785 3.183 -14.606 1.00 71.69 75 SER A O 1
ATOM 613 N N . LYS A 1 76 ? -2.798 4.168 -16.623 1.00 73.50 76 LYS A N 1
ATOM 614 C CA . LYS A 1 76 ? -4.158 4.705 -16.486 1.00 73.50 76 LYS A CA 1
ATOM 615 C C . LYS A 1 76 ? -5.182 3.604 -16.168 1.00 73.50 76 LYS A C 1
ATOM 617 O O . LYS A 1 76 ? -6.043 3.820 -15.327 1.00 73.50 76 LYS A O 1
ATOM 622 N N . GLY A 1 77 ? -5.051 2.429 -16.792 1.00 78.00 77 GLY A N 1
ATOM 623 C CA . GLY A 1 77 ? -5.949 1.293 -16.561 1.00 78.00 77 GLY A CA 1
ATOM 624 C C . GLY A 1 77 ? -5.937 0.808 -15.111 1.00 78.00 77 GLY A C 1
ATOM 625 O O . GLY A 1 77 ? -6.996 0.671 -14.510 1.00 78.00 77 GLY A O 1
ATOM 626 N N . PHE A 1 78 ? -4.752 0.659 -14.513 1.00 80.69 78 PHE A N 1
ATOM 627 C CA . PHE A 1 78 ? -4.634 0.281 -13.102 1.00 80.69 78 PHE A CA 1
ATOM 628 C C . PHE A 1 78 ? -5.296 1.307 -12.173 1.00 80.69 78 PHE A C 1
ATOM 630 O O . PHE A 1 78 ? -6.021 0.951 -11.249 1.00 80.69 78 PHE A O 1
ATOM 637 N N . LEU A 1 79 ? -5.088 2.600 -12.428 1.00 82.50 79 LEU A N 1
ATOM 638 C CA . LEU A 1 79 ? -5.699 3.657 -11.618 1.00 82.50 79 LEU A CA 1
ATOM 639 C C . LEU A 1 79 ? -7.231 3.650 -11.719 1.00 82.50 79 LEU A C 1
ATOM 641 O O . LEU A 1 79 ? -7.908 3.858 -10.710 1.00 82.50 79 LEU A O 1
ATOM 645 N N . ASP A 1 80 ? -7.768 3.384 -12.914 1.00 85.31 80 ASP A N 1
ATOM 646 C CA . ASP A 1 80 ? -9.207 3.244 -13.144 1.00 85.31 80 ASP A CA 1
ATOM 647 C C . ASP A 1 80 ? -9.770 2.023 -12.373 1.00 85.31 80 ASP A C 1
ATOM 649 O O . ASP A 1 80 ? -10.832 2.123 -11.752 1.00 85.31 80 ASP A O 1
ATOM 653 N N . GLU A 1 81 ? -9.041 0.901 -12.319 1.00 85.62 81 GLU A N 1
ATOM 654 C CA . GLU A 1 81 ? -9.398 -0.276 -11.506 1.00 85.62 81 GLU A CA 1
ATOM 655 C C . GLU A 1 81 ? -9.391 0.022 -9.998 1.00 85.62 81 GLU A C 1
ATOM 657 O O . GLU A 1 81 ? -10.342 -0.322 -9.290 1.00 85.62 81 GLU A O 1
ATOM 662 N N . VAL A 1 82 ? -8.366 0.716 -9.495 1.00 87.38 82 VAL A N 1
ATOM 663 C CA . VAL A 1 82 ? -8.283 1.108 -8.077 1.00 87.38 82 VAL A CA 1
ATOM 664 C C . VAL A 1 82 ? -9.441 2.035 -7.687 1.00 87.38 82 VAL A C 1
ATOM 666 O 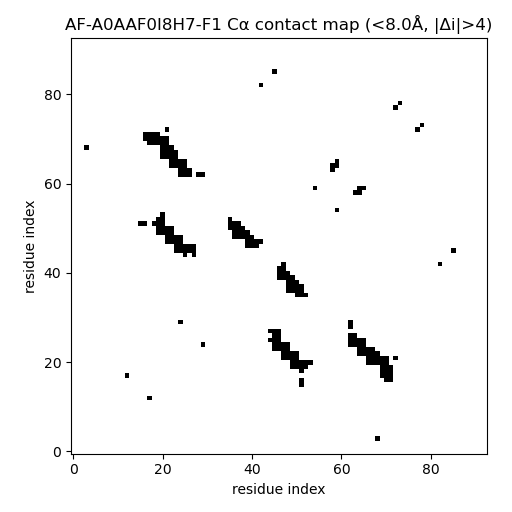O . VAL A 1 82 ? -10.036 1.867 -6.621 1.00 87.38 82 VAL A O 1
ATOM 669 N N . GLU A 1 83 ? -9.837 2.972 -8.554 1.00 87.25 83 GLU A N 1
ATOM 670 C CA . GLU A 1 83 ? -11.035 3.799 -8.343 1.00 87.25 83 GLU A CA 1
ATOM 671 C C . GLU A 1 83 ? -12.319 2.957 -8.244 1.00 87.25 83 GLU A C 1
ATOM 673 O O . GLU A 1 83 ? -13.188 3.244 -7.413 1.00 87.25 83 GLU A O 1
ATOM 678 N N . LEU A 1 84 ? -12.459 1.899 -9.050 1.00 88.38 84 LEU A N 1
ATOM 679 C CA . LEU A 1 84 ? -13.602 0.984 -8.953 1.00 88.38 84 LEU A CA 1
ATOM 680 C C . LEU A 1 84 ? -13.615 0.228 -7.619 1.00 88.38 84 LEU A C 1
ATOM 682 O O . LEU A 1 84 ? -14.680 0.118 -7.002 1.00 88.38 84 LEU A O 1
ATOM 686 N N . ILE A 1 85 ? -12.452 -0.223 -7.141 1.00 86.75 85 ILE A N 1
ATOM 687 C CA . ILE A 1 85 ? -12.300 -0.870 -5.829 1.00 86.75 85 ILE A CA 1
ATOM 688 C C . ILE A 1 85 ? -12.733 0.085 -4.709 1.00 86.75 85 ILE A C 1
ATOM 690 O O . ILE A 1 85 ? -13.574 -0.281 -3.886 1.00 86.75 85 ILE A O 1
ATOM 694 N N . ILE A 1 86 ? -12.248 1.334 -4.718 1.00 87.88 86 ILE A N 1
ATOM 695 C CA . ILE A 1 86 ? -12.635 2.365 -3.736 1.00 87.88 86 ILE A CA 1
ATOM 696 C C . ILE A 1 86 ? -14.160 2.548 -3.714 1.00 87.88 86 ILE A C 1
ATOM 698 O O . ILE A 1 86 ? -14.771 2.611 -2.645 1.00 87.88 86 ILE A O 1
ATOM 702 N N . ARG A 1 87 ? -14.800 2.617 -4.889 1.00 88.12 87 ARG A N 1
ATOM 703 C CA . ARG A 1 87 ? -16.263 2.756 -4.989 1.00 88.12 87 ARG A CA 1
ATOM 704 C C . ARG A 1 87 ? -17.001 1.545 -4.429 1.00 88.12 87 ARG A C 1
ATOM 706 O O . ARG A 1 87 ? -18.031 1.725 -3.788 1.00 88.12 87 ARG A O 1
ATOM 713 N N . GLN A 1 88 ? -16.509 0.332 -4.677 1.00 87.38 88 GLN A N 1
ATOM 714 C CA . GLN A 1 88 ? -17.146 -0.889 -4.187 1.00 87.38 88 GLN A CA 1
ATOM 715 C C . GLN A 1 88 ? -17.051 -1.015 -2.666 1.00 87.38 88 GLN A C 1
ATOM 717 O O . GLN A 1 88 ? -18.045 -1.364 -2.036 1.00 87.38 88 GLN A O 1
ATOM 722 N N . ILE A 1 89 ? -15.897 -0.685 -2.081 1.00 84.44 89 ILE A N 1
ATOM 723 C CA . ILE A 1 89 ? -15.704 -0.688 -0.624 1.00 84.44 89 ILE A CA 1
ATOM 724 C C . ILE A 1 89 ? -16.730 0.229 0.043 1.00 84.44 89 ILE A C 1
ATOM 726 O O . ILE A 1 89 ? -17.411 -0.191 0.969 1.00 84.44 89 ILE A O 1
ATOM 730 N N . LYS A 1 90 ? -16.912 1.445 -0.485 1.00 80.69 90 LYS A N 1
ATOM 731 C CA . LYS A 1 90 ? -17.886 2.408 0.051 1.00 80.69 90 LYS A CA 1
ATOM 732 C C . LYS A 1 90 ? -19.341 1.974 -0.053 1.00 80.69 90 LYS A C 1
ATOM 734 O O . LYS A 1 90 ? -20.147 2.424 0.742 1.00 80.69 90 LYS A O 1
ATOM 739 N N . ARG A 1 91 ? -19.701 1.179 -1.063 1.00 84.50 91 ARG A N 1
ATOM 740 C CA . ARG A 1 91 ? -21.078 0.679 -1.205 1.00 84.50 91 ARG A CA 1
ATOM 741 C C . ARG A 1 91 ? -21.426 -0.395 -0.178 1.00 84.50 91 ARG A C 1
ATOM 743 O O . ARG A 1 91 ? -22.604 -0.639 0.040 1.00 84.50 91 ARG A O 1
ATOM 750 N N . ASN A 1 92 ? -20.417 -1.051 0.387 1.00 75.38 92 ASN A N 1
ATOM 751 C CA . ASN A 1 92 ? -20.572 -2.192 1.286 1.00 75.38 92 ASN A CA 1
ATOM 752 C C . ASN A 1 92 ? -20.284 -1.836 2.760 1.00 75.38 92 ASN A C 1
ATOM 754 O O . ASN A 1 92 ? -20.182 -2.745 3.581 1.00 75.38 92 ASN A O 1
ATOM 758 N N . GLN A 1 93 ? -20.104 -0.549 3.071 1.00 64.81 93 GLN A N 1
ATOM 759 C CA . GLN A 1 93 ? -19.967 0.008 4.421 1.00 64.81 93 GLN A CA 1
ATOM 760 C C . GLN A 1 93 ? -21.219 0.810 4.759 1.00 64.81 93 GLN A C 1
ATOM 762 O O . GLN A 1 93 ? -21.625 0.762 5.938 1.00 64.81 93 GLN A O 1
#

Mean predicted aligned error: 8.53 Å

Organism: NCBI:txid2991418

Secondary structure (DSSP, 8-state):
----------TT--TTTTT-EEEEE-STTPPTT-TTEEEEEEETTEEEEEESSPPPHHHHHHHTEEEEEES---SHHHHHHHHHHHHHHHHT-

Foldseek 3Di:
DDDPDDDDDDPDDDVLQQFKWKKKFLAPPDDDPDPQWPDWDDDPRIIITIGSDDDDPVRCVVRVIDTPDGGHDDDPVSVVVVVVVVVVVVVVD

pLDDT: mean 75.41, std 17.79, range [24.5, 91.69]

Sequence (93 aa):
MVNLYNGKHDKGITAKEASNHWYLSLDSTYPNGDKRVRSTRLMRSARLIEMNEEATPKEIDRYKFIYLGYGVFGSKGFLDEVELIIRQIKRNQ